Protein AF-A0A938BNF1-F1 (afdb_monomer)

Secondary structure (DSSP, 8-state):
--EEEEEEEE--B-SSTTPBPPPEEEEEEEE-SS-TT--EEEEEEESSS-EEEEEEEEE-SSEEEEEEEEEETGGGT---EEEEEEEEEE--

Structure (mmCIF, N/CA/C/O backbone):
data_AF-A0A938BNF1-F1
#
_entry.id   AF-A0A938BNF1-F1
#
loop_
_atom_site.group_PDB
_atom_site.id
_atom_site.type_symbol
_atom_site.label_atom_id
_atom_site.label_alt_id
_atom_site.label_comp_id
_atom_site.label_asym_id
_atom_site.label_entity_id
_atom_site.label_seq_id
_atom_site.pdbx_PDB_ins_code
_atom_site.Cartn_x
_atom_site.Cartn_y
_atom_site.Cartn_z
_atom_site.occupancy
_atom_site.B_iso_or_equiv
_atom_site.auth_seq_id
_atom_site.auth_comp_id
_atom_site.auth_asym_id
_atom_site.auth_atom_id
_atom_site.pdbx_PDB_model_num
ATOM 1 N N . MET A 1 1 ? -3.177 -12.537 15.826 1.00 61.12 1 MET A N 1
ATOM 2 C CA . MET A 1 1 ? -3.367 -11.337 14.985 1.00 61.12 1 MET A CA 1
ATOM 3 C C . MET A 1 1 ? -3.288 -11.793 13.538 1.00 61.12 1 MET A C 1
ATOM 5 O O . MET A 1 1 ? -2.293 -12.436 13.212 1.00 61.12 1 MET A O 1
ATOM 9 N N . PRO A 1 2 ? -4.320 -11.584 12.708 1.00 72.7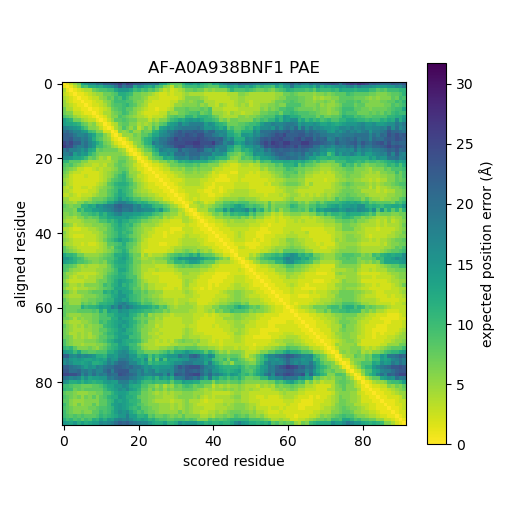5 2 PRO A N 1
ATOM 10 C CA . PRO A 1 2 ? -4.258 -11.976 11.307 1.00 72.75 2 PRO A CA 1
ATOM 11 C C . PRO A 1 2 ? -3.276 -11.066 10.559 1.00 72.75 2 PRO A C 1
ATOM 13 O O . PRO A 1 2 ? -3.331 -9.844 10.686 1.00 72.75 2 PRO A O 1
ATOM 16 N N . VAL A 1 3 ? -2.368 -11.679 9.805 1.00 81.00 3 VAL A N 1
ATOM 17 C CA . VAL A 1 3 ? -1.520 -11.002 8.821 1.00 81.00 3 VAL A CA 1
ATOM 18 C C . VAL A 1 3 ? -2.080 -11.371 7.459 1.00 81.00 3 VAL A C 1
ATOM 20 O O . VAL A 1 3 ? -2.189 -12.557 7.146 1.00 81.00 3 VAL A O 1
ATOM 23 N N . LEU A 1 4 ? -2.465 -10.372 6.670 1.00 85.94 4 LEU A N 1
ATOM 24 C CA . LEU A 1 4 ? -2.928 -10.578 5.304 1.00 85.94 4 LEU A CA 1
ATOM 25 C C . LEU A 1 4 ? -1.766 -10.284 4.363 1.00 85.94 4 LEU A C 1
ATOM 27 O O . LEU A 1 4 ? -1.153 -9.224 4.447 1.00 85.94 4 LEU A O 1
ATOM 31 N N . VAL A 1 5 ? -1.457 -11.227 3.479 1.00 89.12 5 VAL A N 1
ATOM 32 C CA . VAL A 1 5 ? -0.434 -11.062 2.444 1.00 89.12 5 VAL A CA 1
ATOM 33 C C . VAL A 1 5 ? -1.124 -11.135 1.092 1.00 89.12 5 VAL A C 1
ATOM 35 O O . VAL A 1 5 ? -1.890 -12.064 0.840 1.00 89.12 5 VAL A O 1
ATOM 38 N N . SER A 1 6 ? -0.864 -10.157 0.234 1.00 88.88 6 SER A N 1
ATOM 39 C CA . SER A 1 6 ? -1.358 -10.113 -1.137 1.00 88.88 6 SER A CA 1
ATOM 40 C C . SER A 1 6 ? -0.190 -10.074 -2.114 1.00 88.88 6 SER A C 1
ATOM 42 O O . SER A 1 6 ? 0.863 -9.500 -1.836 1.00 88.88 6 SER A O 1
ATOM 44 N N . ALA A 1 7 ? -0.373 -10.705 -3.268 1.00 88.81 7 ALA A N 1
ATOM 45 C CA . ALA A 1 7 ? 0.544 -10.602 -4.389 1.00 88.81 7 ALA A CA 1
ATOM 46 C C . ALA A 1 7 ? -0.274 -10.420 -5.668 1.00 88.81 7 ALA A C 1
ATOM 48 O O . ALA A 1 7 ? -1.235 -11.154 -5.891 1.00 88.81 7 ALA A O 1
ATOM 49 N N . ASP A 1 8 ? 0.102 -9.444 -6.485 1.00 87.00 8 ASP A N 1
ATOM 50 C CA . ASP A 1 8 ? -0.532 -9.126 -7.760 1.00 87.00 8 ASP A CA 1
ATOM 51 C C . ASP A 1 8 ? 0.539 -9.060 -8.852 1.00 87.00 8 ASP A C 1
ATOM 53 O O . ASP A 1 8 ? 1.658 -8.599 -8.614 1.00 87.00 8 ASP A O 1
ATOM 57 N N . ILE A 1 9 ? 0.217 -9.560 -10.043 1.00 85.06 9 ILE A N 1
ATOM 58 C CA . ILE A 1 9 ? 1.102 -9.498 -11.203 1.00 85.06 9 ILE A CA 1
ATOM 59 C C . ILE A 1 9 ? 0.342 -8.813 -12.326 1.00 85.06 9 ILE A C 1
ATOM 61 O O . ILE A 1 9 ? -0.629 -9.345 -12.864 1.00 85.06 9 ILE A O 1
ATOM 65 N N . LYS A 1 10 ? 0.844 -7.652 -12.733 1.00 81.69 10 LYS A N 1
ATOM 66 C CA . LYS A 1 10 ? 0.320 -6.877 -13.844 1.00 81.69 10 LYS A CA 1
ATOM 67 C C . LYS A 1 10 ? 1.243 -7.010 -15.046 1.00 81.69 10 LYS A C 1
ATOM 69 O O . LYS A 1 10 ? 2.368 -6.517 -15.045 1.00 81.69 10 LYS A O 1
ATOM 74 N N . GLN A 1 11 ? 0.736 -7.621 -16.110 1.00 79.19 11 GLN A N 1
ATOM 75 C CA . GLN A 1 11 ? 1.401 -7.676 -17.407 1.00 79.19 11 GLN A CA 1
ATOM 76 C C . GLN A 1 11 ? 0.457 -7.109 -18.467 1.00 79.19 11 GLN A C 1
ATOM 78 O O . GLN A 1 11 ? -0.653 -7.601 -18.649 1.00 79.19 11 GLN A O 1
ATOM 83 N N . GLY A 1 12 ? 0.880 -6.033 -19.131 1.00 75.69 12 GLY A N 1
ATOM 84 C CA . GLY A 1 12 ? 0.096 -5.373 -20.174 1.00 75.69 12 GLY A CA 1
ATOM 85 C C . GLY A 1 12 ? 0.730 -5.513 -21.554 1.00 75.69 12 GLY A C 1
ATOM 86 O O . GLY A 1 12 ? 1.943 -5.684 -21.678 1.00 75.69 12 GLY A O 1
ATOM 87 N N . PHE A 1 13 ? -0.088 -5.384 -22.594 1.00 76.50 13 PHE A N 1
ATOM 88 C CA . PHE A 1 13 ?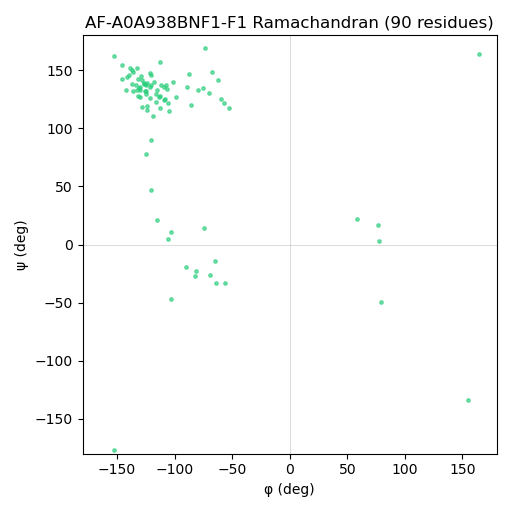 0.381 -5.247 -23.971 1.00 76.50 13 PHE A CA 1
ATOM 89 C C . PHE A 1 13 ? 0.598 -3.762 -24.290 1.00 76.50 13 PHE A C 1
ATOM 91 O O . PHE A 1 13 ? -0.209 -2.912 -23.912 1.00 76.50 13 PHE A O 1
ATOM 98 N N . GLY A 1 14 ? 1.716 -3.441 -24.936 1.00 64.88 14 GLY A N 1
ATOM 99 C CA . GLY A 1 14 ? 2.026 -2.095 -25.404 1.00 64.88 14 GLY A CA 1
ATOM 100 C C . GLY A 1 14 ? 1.198 -1.716 -26.633 1.00 64.88 14 GLY A C 1
ATOM 101 O O . GLY A 1 14 ? 0.559 -2.553 -27.264 1.00 64.88 14 GLY A O 1
ATOM 102 N N . THR A 1 15 ? 1.238 -0.442 -27.016 1.00 67.62 15 THR A N 1
ATOM 103 C CA . THR A 1 15 ? 0.470 0.109 -28.149 1.00 67.62 15 THR A CA 1
ATOM 104 C C . THR A 1 15 ? 1.011 -0.280 -29.537 1.00 67.62 15 THR A C 1
ATOM 106 O O . THR A 1 15 ? 0.607 0.311 -30.535 1.00 67.62 15 THR A O 1
ATOM 109 N N . GLY A 1 16 ? 1.903 -1.272 -29.634 1.00 62.47 16 GLY A N 1
ATOM 110 C CA . GLY A 1 16 ? 2.464 -1.771 -30.893 1.00 62.47 16 GLY A CA 1
ATOM 111 C C . GLY A 1 16 ? 2.424 -3.296 -30.978 1.00 62.47 16 GLY A C 1
ATOM 112 O O . GLY A 1 16 ? 2.478 -3.987 -29.961 1.00 62.47 16 GLY A O 1
ATOM 113 N N . TYR A 1 17 ? 2.338 -3.829 -32.201 1.00 45.88 17 TYR A N 1
ATOM 114 C CA . TYR A 1 17 ? 2.317 -5.273 -32.446 1.00 45.88 17 TYR A CA 1
ATOM 115 C C . TYR A 1 17 ? 3.554 -5.954 -31.84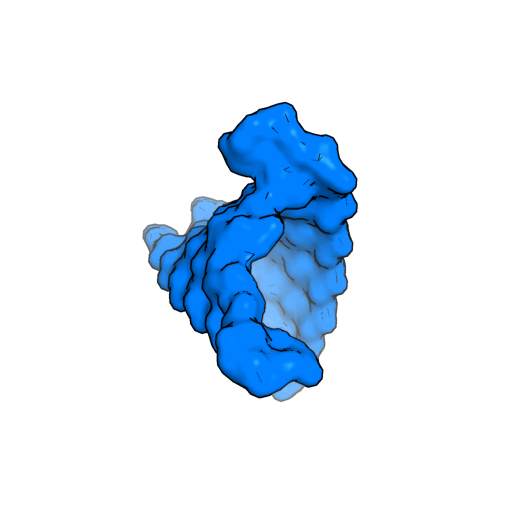9 1.00 45.88 17 TYR A C 1
ATOM 117 O O . TYR A 1 17 ? 4.685 -5.619 -32.192 1.00 45.88 17 TYR A O 1
ATOM 125 N N . GLY A 1 18 ? 3.326 -6.914 -30.949 1.00 60.56 18 GLY A N 1
ATOM 126 C CA . GLY A 1 18 ? 4.387 -7.684 -30.293 1.00 60.56 18 GLY A CA 1
ATOM 127 C C . GLY A 1 18 ? 5.124 -6.953 -29.166 1.00 60.56 18 GLY A C 1
ATOM 128 O O . GLY A 1 18 ? 6.045 -7.523 -28.586 1.00 60.56 18 GLY A O 1
ATOM 129 N N . ILE A 1 19 ? 4.734 -5.722 -28.819 1.00 61.06 19 ILE A N 1
ATOM 130 C CA . ILE A 1 19 ? 5.331 -4.991 -27.698 1.00 61.06 19 ILE A CA 1
ATOM 131 C C . ILE A 1 19 ? 4.612 -5.405 -26.413 1.00 61.06 19 ILE A C 1
ATOM 133 O O . ILE A 1 19 ? 3.410 -5.193 -26.274 1.00 61.06 19 ILE A O 1
ATOM 137 N N . SER A 1 20 ? 5.344 -5.968 -25.454 1.00 63.94 20 SER A N 1
ATOM 138 C CA . SER A 1 20 ? 4.844 -6.213 -24.097 1.00 63.94 20 SER A CA 1
ATOM 139 C C . SER A 1 20 ? 5.386 -5.139 -23.161 1.00 63.94 20 SER A C 1
ATOM 141 O O . SER A 1 20 ? 6.551 -4.753 -23.258 1.00 63.94 20 SER A O 1
ATOM 143 N N . LEU A 1 21 ? 4.554 -4.660 -22.238 1.00 74.69 21 LEU A N 1
ATOM 144 C CA . LEU A 1 21 ? 5.040 -3.871 -21.112 1.00 74.69 21 LEU A CA 1
ATOM 145 C C . LEU A 1 21 ? 5.867 -4.775 -20.193 1.00 74.69 21 LEU A C 1
ATOM 147 O O . LEU A 1 21 ? 5.601 -5.977 -20.090 1.00 74.69 21 LEU A O 1
ATOM 151 N N . VAL A 1 22 ? 6.873 -4.189 -19.538 1.00 79.06 22 VAL A N 1
ATOM 152 C CA . VAL A 1 22 ? 7.640 -4.883 -18.498 1.00 79.06 22 VAL A CA 1
ATOM 153 C C . VAL A 1 22 ? 6.652 -5.294 -17.400 1.00 79.06 22 VAL A C 1
ATOM 155 O O . VAL A 1 22 ? 5.918 -4.425 -16.923 1.00 79.06 22 VAL A O 1
ATOM 158 N N . PRO A 1 23 ? 6.592 -6.582 -17.021 1.00 81.50 23 PRO A N 1
ATOM 159 C CA . PRO A 1 23 ? 5.673 -7.041 -15.990 1.00 81.50 23 PRO A CA 1
ATOM 160 C C . PRO A 1 23 ? 5.996 -6.365 -14.657 1.00 81.50 23 PRO A C 1
ATOM 162 O O . PRO A 1 23 ? 7.163 -6.169 -14.310 1.00 81.50 23 PRO A O 1
ATOM 165 N N . GLU A 1 24 ? 4.953 -6.015 -13.916 1.00 83.75 24 GLU A N 1
ATOM 166 C CA . GLU A 1 24 ? 5.052 -5.472 -12.568 1.00 83.75 24 GLU A CA 1
ATOM 167 C C . GLU A 1 24 ? 4.466 -6.470 -11.576 1.00 83.75 24 GLU A C 1
ATOM 169 O O . GLU A 1 24 ? 3.341 -6.935 -11.733 1.00 83.75 24 GLU A O 1
ATOM 174 N N . VAL A 1 25 ? 5.243 -6.800 -10.555 1.00 87.06 25 VAL A N 1
ATOM 175 C CA . VAL A 1 25 ? 4.863 -7.664 -9.445 1.00 87.06 25 VAL A CA 1
ATOM 176 C C . VAL A 1 25 ? 4.733 -6.795 -8.207 1.00 87.06 25 VAL A C 1
ATOM 178 O O . VAL A 1 25 ? 5.684 -6.116 -7.820 1.00 87.06 25 VAL A O 1
ATOM 181 N N . HIS A 1 26 ? 3.571 -6.843 -7.574 1.00 88.25 26 HIS A N 1
ATOM 182 C CA . HIS A 1 26 ? 3.245 -6.103 -6.364 1.00 88.25 26 HIS A CA 1
ATOM 183 C C . HIS A 1 26 ? 3.047 -7.097 -5.232 1.00 88.25 26 HIS A C 1
ATOM 185 O O . HIS A 1 26 ? 2.266 -8.031 -5.364 1.00 88.25 26 HIS A O 1
ATOM 191 N N . VAL A 1 27 ? 3.741 -6.907 -4.117 1.00 91.62 27 VAL A N 1
ATOM 192 C CA . VAL A 1 27 ? 3.560 -7.702 -2.901 1.00 91.62 27 VAL A CA 1
ATOM 193 C C . VAL A 1 27 ? 3.191 -6.760 -1.769 1.00 91.62 27 VAL A C 1
ATOM 195 O O . VAL A 1 27 ? 3.898 -5.787 -1.511 1.00 91.62 27 VAL A O 1
ATOM 198 N N . GLY A 1 28 ? 2.079 -7.048 -1.105 1.00 92.25 28 GLY A N 1
ATOM 199 C CA . GLY A 1 28 ? 1.547 -6.286 0.012 1.00 92.25 28 GLY A CA 1
ATOM 200 C C . GLY A 1 28 ? 1.415 -7.143 1.263 1.00 92.25 28 GLY A C 1
ATOM 201 O O . GLY A 1 28 ? 1.127 -8.336 1.198 1.00 92.25 28 GLY A O 1
ATOM 202 N N . MET A 1 29 ? 1.603 -6.523 2.418 1.00 93.00 29 MET A N 1
ATOM 203 C CA . MET A 1 29 ? 1.305 -7.099 3.719 1.00 93.00 29 MET A CA 1
ATOM 204 C C . MET A 1 29 ? 0.487 -6.101 4.529 1.00 93.00 29 MET A C 1
ATOM 206 O O . MET A 1 29 ? 0.831 -4.924 4.601 1.00 93.00 29 MET A O 1
ATOM 210 N N . GLU A 1 30 ? -0.564 -6.584 5.176 1.00 92.75 30 GLU A N 1
ATOM 211 C CA . GLU A 1 30 ? -1.381 -5.839 6.123 1.00 92.75 30 GLU A CA 1
ATOM 212 C C . GLU A 1 30 ? -1.363 -6.535 7.487 1.00 92.75 30 GLU A C 1
ATOM 214 O O . GLU A 1 30 ? -1.471 -7.759 7.588 1.00 92.75 30 GLU A O 1
ATOM 219 N N . THR A 1 31 ? -1.233 -5.744 8.548 1.00 91.69 31 THR A N 1
ATOM 220 C CA . THR A 1 31 ? -1.303 -6.204 9.934 1.00 91.69 31 THR A CA 1
ATOM 221 C C . THR A 1 31 ? -2.141 -5.252 10.782 1.00 91.69 31 THR A C 1
ATOM 223 O O . THR A 1 31 ? -2.172 -4.046 10.540 1.00 91.69 31 THR A O 1
ATOM 226 N N . ARG A 1 32 ? -2.813 -5.795 11.800 1.00 90.81 32 ARG A N 1
ATOM 227 C CA . ARG A 1 32 ? -3.670 -5.063 12.747 1.00 90.81 32 ARG A CA 1
ATOM 228 C C . ARG A 1 32 ? -3.208 -5.345 14.187 1.00 90.81 32 ARG A C 1
ATOM 230 O O . ARG A 1 32 ? -3.775 -6.213 14.849 1.00 90.81 32 ARG A O 1
ATOM 237 N N . PRO A 1 33 ? -2.121 -4.699 14.656 1.00 77.25 33 PRO A N 1
ATOM 238 C CA . PRO A 1 33 ? -1.427 -5.091 15.884 1.00 77.25 33 PRO A CA 1
ATOM 239 C C . PRO A 1 33 ? -2.068 -4.555 17.172 1.00 77.25 33 PRO A C 1
ATOM 241 O O . PRO A 1 33 ? -1.899 -5.167 18.222 1.00 77.25 33 PRO A O 1
ATOM 244 N N . LEU A 1 34 ? -2.774 -3.419 17.108 1.00 74.19 34 LEU A N 1
ATOM 245 C CA . LEU A 1 34 ? -3.354 -2.746 18.280 1.00 74.19 34 LEU A CA 1
ATOM 246 C C . LEU A 1 34 ? -4.867 -2.976 18.390 1.00 74.19 34 LEU A C 1
ATOM 248 O O . LEU A 1 34 ? -5.357 -3.307 19.464 1.00 74.19 34 LEU A O 1
ATOM 252 N N . THR A 1 35 ? -5.602 -2.814 17.287 1.00 78.62 35 THR A N 1
ATOM 253 C CA . THR A 1 35 ? -7.057 -3.021 17.194 1.00 78.62 35 THR A CA 1
ATOM 254 C C . THR A 1 35 ? -7.420 -3.418 15.759 1.00 78.62 35 THR A C 1
ATOM 256 O O . THR A 1 35 ? -6.645 -3.159 14.836 1.00 78.62 35 THR A O 1
ATOM 259 N N . GLU A 1 36 ? -8.606 -3.996 15.538 1.00 81.69 36 GLU A N 1
ATOM 260 C CA . GLU A 1 36 ? -9.105 -4.246 14.172 1.00 81.69 36 GLU A CA 1
ATOM 261 C C . GLU A 1 36 ? -9.374 -2.953 13.379 1.00 81.69 36 GLU A C 1
ATOM 263 O O . GLU A 1 36 ? -9.478 -2.994 12.157 1.00 81.69 36 GLU A O 1
ATOM 268 N N . LEU A 1 37 ? -9.411 -1.806 14.063 1.00 86.25 37 LEU A N 1
ATOM 269 C CA . LEU A 1 37 ? -9.735 -0.504 13.487 1.00 86.25 37 LEU A CA 1
ATOM 270 C C . LEU A 1 37 ? -8.542 0.156 12.790 1.00 86.25 37 LEU A C 1
ATOM 272 O O . LEU A 1 37 ? -8.749 1.040 11.972 1.00 86.25 37 LEU A O 1
ATOM 276 N N . VAL A 1 38 ? -7.297 -0.205 13.128 1.00 89.94 38 VAL A N 1
ATOM 277 C CA . VAL A 1 38 ? -6.098 0.489 12.616 1.00 89.94 38 VAL A CA 1
ATOM 278 C C . VAL A 1 38 ? -5.200 -0.484 11.846 1.00 89.94 38 VAL A C 1
ATOM 280 O O . VAL A 1 38 ? -4.324 -1.125 12.440 1.00 89.94 38 VAL A O 1
ATOM 283 N N . PRO A 1 39 ? -5.406 -0.628 10.524 1.00 91.06 39 PRO A N 1
ATOM 284 C CA . PRO A 1 39 ? -4.531 -1.421 9.672 1.00 91.06 39 PRO A CA 1
ATOM 285 C C . PRO A 1 39 ? -3.216 -0.696 9.380 1.00 91.06 39 PRO A C 1
ATOM 287 O O . PRO A 1 39 ? -3.204 0.467 8.986 1.00 91.06 39 PRO A O 1
ATOM 290 N N . PHE A 1 40 ? -2.107 -1.423 9.490 1.00 92.00 40 PHE A N 1
ATOM 291 C CA . PHE A 1 40 ? -0.793 -1.023 8.990 1.00 92.00 40 PHE A CA 1
ATOM 292 C C . PHE A 1 40 ? -0.449 -1.844 7.757 1.00 92.00 40 PHE A C 1
ATOM 294 O O . PHE A 1 40 ? -0.599 -3.066 7.760 1.00 92.00 40 PHE A O 1
ATOM 301 N N . ARG A 1 41 ? 0.039 -1.180 6.710 1.00 93.12 41 ARG A N 1
ATOM 302 C CA . ARG A 1 41 ? 0.314 -1.787 5.409 1.00 93.12 41 ARG A CA 1
ATOM 303 C C . ARG A 1 41 ? 1.737 -1.515 4.961 1.00 93.12 41 ARG A C 1
ATOM 305 O O . ARG A 1 41 ? 2.236 -0.398 5.080 1.00 93.12 41 ARG A O 1
ATOM 312 N N . LEU A 1 42 ? 2.366 -2.540 4.412 1.00 92.81 42 LEU A N 1
ATOM 313 C CA . LEU A 1 42 ? 3.664 -2.485 3.756 1.00 92.81 42 LEU A CA 1
ATOM 314 C C . LEU A 1 42 ? 3.505 -3.040 2.351 1.00 92.81 42 LEU A C 1
ATOM 316 O O . LEU A 1 42 ? 2.836 -4.050 2.164 1.00 92.81 42 LEU A O 1
ATOM 320 N N . GLY A 1 43 ? 4.108 -2.390 1.367 1.00 91.25 43 GLY A N 1
ATOM 321 C CA . GLY A 1 43 ? 4.038 -2.827 -0.020 1.00 91.25 43 GLY A CA 1
ATOM 322 C C . GLY A 1 43 ? 5.370 -2.665 -0.726 1.00 91.25 43 GLY A C 1
ATOM 323 O O . GLY A 1 43 ? 6.118 -1.726 -0.454 1.00 91.25 43 GLY A O 1
ATOM 324 N N . VAL A 1 44 ? 5.663 -3.585 -1.637 1.00 90.69 44 VAL A N 1
ATOM 325 C CA . VAL A 1 44 ? 6.795 -3.501 -2.554 1.00 90.69 44 VAL A CA 1
ATOM 326 C C . VAL A 1 44 ? 6.313 -3.825 -3.962 1.00 90.69 44 VAL A C 1
ATOM 328 O O . VAL A 1 44 ? 5.627 -4.818 -4.175 1.00 90.69 44 VAL A O 1
ATOM 331 N N . SER A 1 45 ? 6.701 -2.995 -4.925 1.00 88.38 45 SER A N 1
ATOM 332 C CA . SER A 1 45 ? 6.507 -3.229 -6.35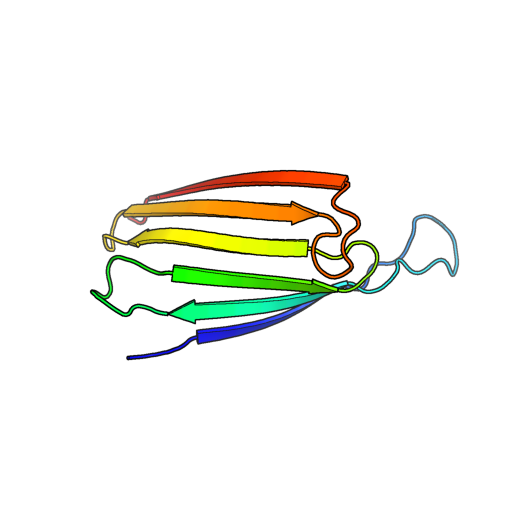8 1.00 88.38 45 SER A CA 1
ATOM 333 C C . SER A 1 45 ? 7.858 -3.454 -7.027 1.00 88.38 45 SER A C 1
ATOM 335 O O . SER A 1 45 ? 8.809 -2.714 -6.756 1.00 88.38 45 SER A O 1
ATOM 337 N N . LEU A 1 46 ? 7.937 -4.434 -7.925 1.00 87.56 46 LEU A N 1
ATOM 338 C CA . LEU A 1 46 ? 9.101 -4.766 -8.746 1.00 87.56 46 LEU A CA 1
ATOM 339 C C . LEU A 1 46 ? 8.677 -4.888 -10.214 1.00 87.56 46 LEU A C 1
ATOM 341 O O . LEU A 1 46 ? 7.700 -5.558 -10.509 1.00 87.56 46 LEU A O 1
ATOM 345 N N . GLY A 1 47 ? 9.406 -4.274 -11.146 1.00 82.38 47 GLY A N 1
ATOM 346 C CA . GLY A 1 47 ? 9.052 -4.298 -12.569 1.00 82.38 47 GLY A CA 1
ATOM 347 C C . GLY A 1 47 ? 9.612 -3.095 -13.315 1.00 82.38 47 GLY A C 1
ATOM 348 O O . GLY A 1 47 ? 10.765 -2.720 -13.099 1.00 82.38 47 GLY A O 1
ATOM 349 N N . ALA A 1 48 ? 8.787 -2.450 -14.149 1.00 73.50 48 ALA A N 1
ATOM 350 C CA . ALA A 1 48 ? 9.163 -1.229 -14.870 1.00 73.50 48 ALA A CA 1
ATOM 351 C C . ALA A 1 48 ? 9.634 -0.106 -13.928 1.00 73.50 48 ALA A C 1
ATOM 353 O O . ALA A 1 48 ? 10.505 0.694 -14.280 1.00 73.50 48 ALA A O 1
ATOM 354 N N . ARG A 1 49 ? 9.055 -0.043 -12.723 1.00 75.88 49 ARG A N 1
ATOM 355 C CA . ARG A 1 49 ? 9.478 0.831 -11.627 1.00 75.88 49 ARG A CA 1
ATOM 356 C C . ARG A 1 49 ? 9.448 0.045 -10.327 1.00 75.88 49 ARG A C 1
ATOM 358 O O . ARG A 1 49 ? 8.499 -0.698 -10.077 1.00 75.88 49 ARG A O 1
ATOM 365 N N . THR A 1 50 ? 10.463 0.229 -9.487 1.00 86.38 50 THR A N 1
ATOM 366 C CA . THR A 1 50 ? 10.398 -0.309 -8.126 1.00 86.38 50 THR A CA 1
ATOM 367 C C . THR A 1 50 ? 9.735 0.693 -7.201 1.00 86.38 50 THR A C 1
ATOM 369 O O . THR A 1 50 ? 9.854 1.902 -7.395 1.00 86.38 50 THR A O 1
ATOM 372 N N . MET A 1 51 ? 9.005 0.224 -6.200 1.00 87.38 51 MET A N 1
ATOM 373 C CA . MET A 1 51 ? 8.410 1.099 -5.195 1.00 87.38 51 MET A CA 1
ATOM 374 C C . MET A 1 51 ? 8.403 0.387 -3.854 1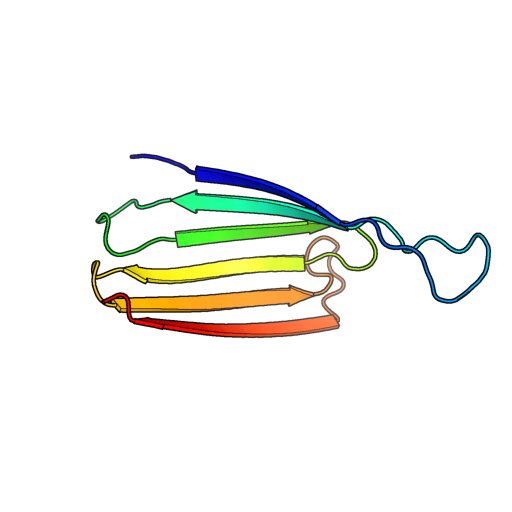.00 87.38 51 MET A C 1
ATOM 376 O O . MET A 1 51 ? 8.170 -0.815 -3.806 1.00 87.38 51 MET A O 1
ATOM 380 N N . VAL A 1 52 ? 8.644 1.134 -2.783 1.00 90.19 52 VAL A N 1
ATOM 381 C CA . VAL A 1 52 ? 8.338 0.695 -1.417 1.00 90.19 52 VAL A CA 1
ATOM 382 C C . VAL A 1 52 ? 7.266 1.621 -0.879 1.00 90.19 52 VAL A C 1
ATOM 384 O O . VAL A 1 52 ? 7.400 2.835 -1.025 1.00 90.19 52 VAL A O 1
ATOM 387 N N . SER A 1 53 ? 6.219 1.073 -0.277 1.00 91.25 53 SER A N 1
ATOM 388 C CA . SER A 1 53 ? 5.111 1.836 0.285 1.00 91.25 53 SER A CA 1
ATOM 389 C C . SER A 1 53 ? 4.797 1.434 1.718 1.00 91.25 53 SER A C 1
ATOM 391 O O . SER A 1 53 ? 4.867 0.264 2.088 1.00 91.25 53 SER A O 1
ATOM 393 N N . LEU A 1 54 ? 4.401 2.429 2.497 1.00 93.19 54 LEU A N 1
ATOM 394 C CA . LEU A 1 5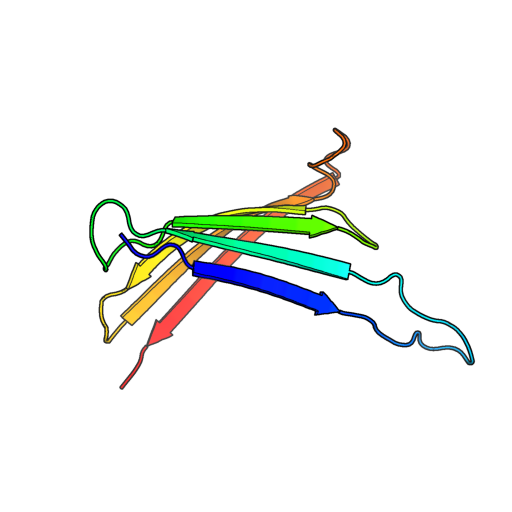4 ? 3.913 2.346 3.863 1.00 93.19 54 LEU A CA 1
ATOM 395 C C . LEU A 1 54 ? 2.505 2.934 3.880 1.00 93.19 54 LEU A C 1
ATOM 397 O O . LEU A 1 54 ? 2.273 3.989 3.295 1.00 93.19 54 LEU A O 1
ATOM 401 N N . GLY A 1 55 ? 1.571 2.276 4.550 1.00 93.19 55 GLY A N 1
ATOM 402 C CA . GLY A 1 55 ? 0.204 2.756 4.678 1.00 93.19 55 GLY A CA 1
ATOM 403 C C . GLY A 1 55 ? -0.350 2.542 6.073 1.00 93.19 55 GLY A C 1
ATOM 404 O O . GLY A 1 55 ? 0.042 1.618 6.782 1.00 93.19 55 GLY A O 1
ATOM 405 N N . THR A 1 56 ? -1.272 3.410 6.457 1.00 94.12 56 THR A N 1
ATOM 406 C CA . THR A 1 56 ? -2.068 3.275 7.673 1.00 94.12 56 THR A CA 1
ATOM 407 C C . THR A 1 56 ? -3.464 3.824 7.434 1.00 94.12 56 THR A C 1
ATOM 409 O O . THR A 1 56 ? -3.655 4.683 6.567 1.00 94.12 56 THR A O 1
ATOM 412 N N . GLY A 1 57 ? -4.440 3.336 8.183 1.00 93.19 57 GLY A N 1
ATOM 413 C CA . GLY A 1 57 ? -5.815 3.782 8.043 1.00 93.19 57 GLY A CA 1
ATOM 414 C C . GLY A 1 57 ? -6.630 3.643 9.312 1.00 93.19 57 GLY A C 1
ATOM 415 O O . GLY A 1 57 ? -6.129 3.254 10.367 1.00 93.19 57 GLY A O 1
ATOM 416 N N . VAL A 1 58 ? -7.905 3.976 9.175 1.00 92.38 58 VAL A N 1
ATOM 417 C CA . VAL A 1 58 ? -8.942 3.782 10.178 1.00 92.38 58 VAL A CA 1
ATOM 418 C C . VAL A 1 58 ? -10.121 3.093 9.502 1.00 92.38 58 VAL A C 1
ATOM 420 O O . VAL A 1 58 ? -10.619 3.585 8.492 1.00 92.38 58 VAL A O 1
ATOM 423 N N . ASP A 1 59 ? -10.563 1.979 10.071 1.00 91.44 59 ASP A N 1
ATOM 424 C CA . ASP A 1 59 ? -11.736 1.213 9.662 1.00 91.44 59 ASP A CA 1
ATOM 425 C C . ASP A 1 59 ? -12.743 1.191 10.818 1.00 91.44 59 ASP A C 1
ATOM 427 O O . ASP A 1 59 ? -12.487 0.605 11.867 1.00 91.44 59 ASP A O 1
ATOM 431 N N . LEU A 1 60 ? -13.867 1.888 10.648 1.00 88.94 60 LEU A N 1
ATOM 432 C CA . LEU A 1 60 ? -14.961 1.971 11.622 1.00 88.94 60 LEU A CA 1
ATOM 433 C C . LEU A 1 60 ? -16.163 1.096 11.222 1.00 88.9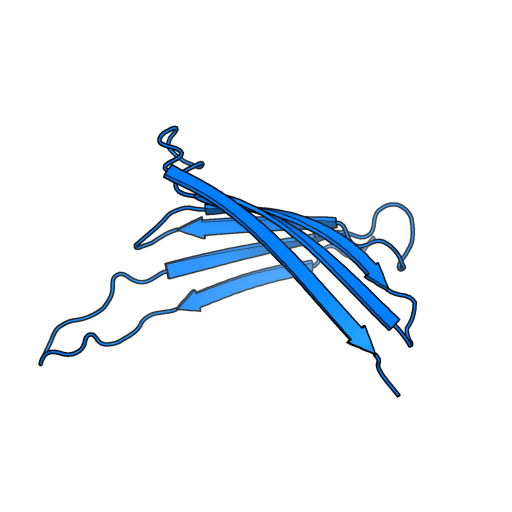4 60 LEU A C 1
ATOM 435 O O . LEU A 1 60 ? -17.245 1.247 11.789 1.00 88.94 60 LEU A O 1
ATOM 439 N N . GLY A 1 61 ? -16.020 0.224 10.220 1.00 87.56 61 GLY A N 1
ATOM 440 C CA . GLY A 1 61 ? -17.102 -0.592 9.664 1.00 87.56 61 GLY A CA 1
ATOM 441 C C . GLY A 1 61 ? -18.014 0.169 8.697 1.00 87.56 61 GLY A C 1
ATOM 442 O O . GLY A 1 61 ? -18.222 -0.285 7.582 1.00 87.56 61 GLY A O 1
ATOM 443 N N . PHE A 1 62 ? -18.514 1.348 9.077 1.00 92.12 62 PHE A N 1
ATOM 444 C CA . PHE A 1 62 ? -19.307 2.219 8.188 1.00 92.12 62 PHE A CA 1
ATOM 445 C C . PHE A 1 62 ? -18.443 3.212 7.398 1.00 92.12 62 PHE A C 1
ATOM 447 O O . PHE A 1 62 ? -18.877 3.781 6.399 1.00 92.12 62 PHE A O 1
ATOM 454 N N . PHE A 1 63 ? -17.216 3.457 7.856 1.00 91.94 63 PHE A N 1
ATOM 455 C CA . PHE A 1 63 ? -16.309 4.438 7.275 1.00 91.94 63 PHE A CA 1
ATOM 456 C C . PHE A 1 63 ? -14.879 3.916 7.293 1.00 91.94 63 PHE A C 1
ATOM 458 O O . PHE A 1 63 ? -14.404 3.436 8.322 1.00 91.94 63 PHE A O 1
ATOM 465 N N . LYS A 1 64 ? -14.194 4.058 6.159 1.00 93.19 64 LYS A N 1
ATOM 466 C CA . LYS A 1 64 ? -12.793 3.692 5.972 1.00 93.19 64 LYS A CA 1
ATOM 467 C C . LYS A 1 64 ? -12.023 4.896 5.453 1.00 93.19 64 LYS A C 1
ATOM 469 O O . LYS A 1 64 ? -12.425 5.529 4.476 1.00 93.19 64 LYS A O 1
ATOM 474 N N . LEU A 1 65 ? -10.909 5.207 6.101 1.00 94.38 65 LEU A N 1
ATOM 475 C CA . LEU A 1 65 ? -9.966 6.228 5.665 1.00 94.38 65 LEU A CA 1
ATOM 476 C C . LEU A 1 65 ? -8.573 5.621 5.642 1.00 94.38 65 LEU A C 1
ATOM 478 O O . LEU A 1 65 ? -8.048 5.248 6.685 1.00 94.38 65 LEU A O 1
ATOM 482 N N . ASP A 1 66 ? -7.959 5.578 4.471 1.00 93.75 66 ASP A N 1
ATOM 483 C CA . ASP A 1 66 ? -6.623 5.041 4.274 1.00 93.75 66 ASP A CA 1
ATOM 484 C C . ASP A 1 66 ? -5.681 6.122 3.761 1.00 93.75 66 ASP A C 1
ATOM 486 O O . ASP A 1 66 ? -6.012 6.926 2.891 1.00 93.75 66 ASP A O 1
ATOM 490 N N . THR A 1 67 ? -4.464 6.104 4.285 1.00 94.50 67 THR A N 1
ATOM 491 C CA . THR A 1 67 ? -3.364 6.960 3.855 1.00 94.50 67 THR A CA 1
ATOM 492 C C . THR A 1 67 ? -2.160 6.096 3.529 1.00 94.50 67 THR A C 1
ATOM 494 O O . THR A 1 67 ? -1.868 5.123 4.225 1.00 94.50 67 THR A O 1
ATOM 497 N N . ALA A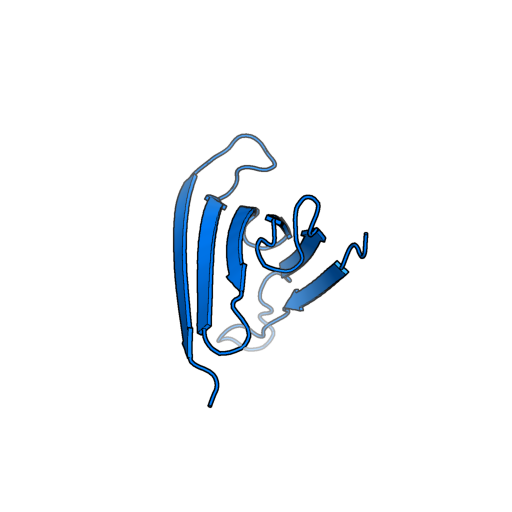 1 68 ? -1.456 6.428 2.455 1.00 93.00 68 ALA A N 1
ATOM 498 C CA . ALA A 1 68 ? -0.260 5.715 2.051 1.00 93.00 68 ALA A CA 1
ATOM 499 C C . ALA A 1 68 ? 0.800 6.676 1.525 1.00 93.00 68 ALA A C 1
ATOM 501 O O . ALA A 1 68 ? 0.502 7.663 0.856 1.00 93.00 68 ALA A O 1
ATOM 502 N N . LEU A 1 69 ? 2.050 6.349 1.816 1.00 92.19 69 LEU A N 1
ATOM 503 C CA . LEU A 1 69 ? 3.238 7.011 1.311 1.00 92.19 69 LEU A CA 1
ATOM 504 C C . LEU A 1 69 ? 4.113 5.970 0.626 1.00 92.19 69 LEU A C 1
ATOM 506 O O . LEU A 1 69 ? 4.271 4.856 1.116 1.00 92.19 69 LEU A O 1
ATOM 510 N N . GLY A 1 70 ? 4.695 6.329 -0.508 1.00 89.94 70 GLY A N 1
ATOM 511 C CA . GLY A 1 70 ? 5.565 5.453 -1.275 1.00 89.94 70 GLY A CA 1
ATOM 512 C C . GLY A 1 70 ? 6.802 6.172 -1.783 1.00 89.94 70 GLY A C 1
ATOM 513 O O . GLY A 1 70 ? 6.776 7.367 -2.063 1.00 89.94 70 GLY A O 1
ATOM 514 N N . MET A 1 71 ? 7.893 5.433 -1.929 1.00 89.06 71 MET A N 1
ATOM 515 C CA . MET A 1 71 ? 9.139 5.903 -2.523 1.00 89.06 71 MET A CA 1
ATOM 516 C C . MET A 1 71 ? 9.378 5.174 -3.840 1.00 89.06 71 MET A C 1
ATOM 518 O O . MET A 1 71 ? 9.549 3.953 -3.866 1.00 89.06 71 MET A O 1
ATOM 522 N N . MET A 1 72 ? 9.408 5.924 -4.941 1.00 84.75 72 MET A N 1
ATOM 523 C CA . MET A 1 72 ? 9.668 5.381 -6.274 1.00 84.75 72 MET A CA 1
ATOM 524 C C . MET A 1 72 ? 11.162 5.153 -6.477 1.00 84.75 72 MET A C 1
ATOM 526 O O . MET A 1 72 ? 11.965 6.047 -6.235 1.00 84.75 72 MET A O 1
ATOM 530 N N . ASN A 1 73 ? 11.535 3.985 -6.986 1.00 81.56 73 ASN A N 1
ATOM 531 C CA . ASN A 1 73 ? 12.904 3.486 -7.125 1.00 81.56 73 ASN A CA 1
ATOM 532 C C . ASN A 1 73 ? 13.678 3.386 -5.796 1.00 81.56 73 ASN A C 1
ATOM 534 O O . ASN A 1 73 ? 14.910 3.365 -5.780 1.00 81.56 73 ASN A O 1
ATOM 538 N N . GLY A 1 74 ? 12.954 3.312 -4.671 1.00 65.69 74 GLY A N 1
ATOM 539 C CA . GLY A 1 74 ? 13.535 3.278 -3.327 1.00 65.69 74 GLY A CA 1
ATOM 540 C C . GLY A 1 74 ? 14.283 1.983 -2.992 1.00 65.69 74 GLY A C 1
ATOM 541 O O . GLY A 1 74 ? 15.221 2.025 -2.206 1.00 65.69 74 GLY A O 1
ATOM 542 N N . VAL A 1 75 ? 13.934 0.853 -3.626 1.00 66.94 75 VAL A N 1
ATOM 543 C CA . VAL A 1 75 ? 14.509 -0.476 -3.315 1.00 66.94 75 VAL A CA 1
ATOM 544 C C . VAL A 1 75 ? 16.015 -0.556 -3.610 1.00 66.94 75 VAL A C 1
ATOM 546 O O . VAL A 1 75 ? 16.742 -1.237 -2.897 1.00 66.94 75 VAL A O 1
ATOM 549 N N . PHE A 1 76 ? 16.499 0.160 -4.632 1.00 69.19 76 PHE A N 1
ATOM 550 C CA . PHE A 1 76 ? 17.894 0.091 -5.095 1.00 69.19 76 PHE A CA 1
ATOM 551 C C . PHE A 1 76 ? 18.671 1.408 -4.906 1.00 69.19 76 PHE A C 1
ATOM 553 O O . PHE A 1 76 ? 19.665 1.643 -5.586 1.00 69.19 76 PHE A O 1
ATOM 560 N N . GLY A 1 77 ? 18.222 2.289 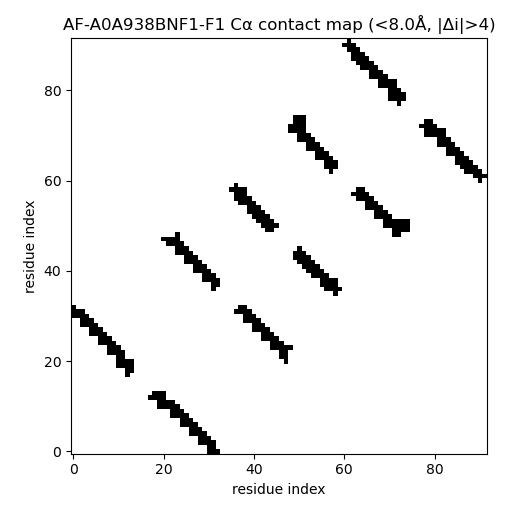-4.001 1.00 58.16 77 GLY A N 1
ATOM 561 C CA . GLY A 1 77 ? 18.969 3.500 -3.623 1.00 58.16 77 GLY A CA 1
ATOM 562 C C . GLY A 1 77 ? 18.925 4.659 -4.631 1.00 58.16 77 GLY A C 1
ATOM 563 O O . GLY A 1 77 ? 19.736 5.574 -4.540 1.00 58.16 77 GLY A O 1
ATOM 564 N N . GLY A 1 78 ? 17.976 4.653 -5.574 1.00 59.88 78 GLY A N 1
ATOM 565 C CA . GLY A 1 78 ? 17.858 5.652 -6.645 1.00 59.88 78 GLY A CA 1
ATOM 566 C C . GLY A 1 78 ? 16.529 6.403 -6.633 1.00 59.88 78 GLY A C 1
ATOM 567 O O . GLY A 1 78 ? 15.891 6.495 -7.682 1.00 59.88 78 GLY A O 1
ATOM 568 N N . SER A 1 79 ? 16.080 6.881 -5.463 1.00 62.88 79 SER A N 1
ATOM 569 C CA . SER A 1 79 ? 14.745 7.478 -5.292 1.00 62.88 79 SER A CA 1
ATOM 570 C C . SER A 1 79 ? 14.482 8.599 -6.307 1.00 62.88 79 SER A C 1
ATOM 572 O O . SER A 1 79 ? 15.185 9.608 -6.318 1.00 62.88 79 SER A O 1
ATOM 574 N N . LYS A 1 80 ? 13.470 8.423 -7.170 1.00 73.62 80 LYS A N 1
ATOM 575 C CA . LYS A 1 80 ? 13.076 9.411 -8.201 1.00 73.62 80 LYS A CA 1
ATOM 576 C C . LYS A 1 80 ? 11.791 10.169 -7.859 1.00 73.62 80 LYS A C 1
ATOM 578 O O . LYS A 1 80 ? 11.301 10.926 -8.692 1.00 73.62 80 LYS A O 1
ATOM 583 N N . GLY A 1 81 ? 11.228 9.959 -6.671 1.00 79.25 81 GLY A N 1
ATOM 584 C CA . GLY A 1 81 ? 10.020 10.660 -6.251 1.00 79.25 81 GLY A CA 1
ATOM 585 C C . GLY A 1 81 ? 9.323 10.030 -5.054 1.00 79.25 81 GLY A C 1
ATOM 586 O O . GLY A 1 81 ? 9.569 8.875 -4.700 1.00 79.25 81 GLY A O 1
ATOM 587 N N . ILE A 1 82 ? 8.431 10.818 -4.458 1.00 84.50 82 ILE A N 1
ATOM 588 C CA . ILE A 1 82 ? 7.547 10.415 -3.365 1.00 84.50 82 ILE A CA 1
ATOM 589 C C . ILE A 1 82 ? 6.126 10.351 -3.921 1.00 84.50 82 ILE A C 1
ATOM 591 O O . ILE A 1 82 ? 5.695 11.239 -4.654 1.00 84.50 82 ILE A O 1
ATOM 595 N N . TYR A 1 83 ? 5.416 9.289 -3.576 1.00 84.44 83 TYR A N 1
ATOM 596 C CA . TYR A 1 83 ? 4.001 9.101 -3.846 1.00 84.44 83 TYR A CA 1
ATOM 597 C C . TYR A 1 83 ? 3.232 9.246 -2.535 1.00 84.44 83 TYR A C 1
ATOM 599 O O . TYR A 1 83 ? 3.662 8.722 -1.510 1.00 84.44 83 TYR A O 1
ATOM 607 N N . ALA A 1 84 ? 2.101 9.940 -2.567 1.00 89.44 84 ALA A N 1
ATOM 608 C CA . ALA A 1 84 ? 1.173 10.017 -1.450 1.00 89.44 84 ALA A CA 1
ATOM 609 C C . ALA A 1 84 ? -0.232 9.710 -1.968 1.00 89.44 84 ALA A C 1
ATOM 611 O O . ALA A 1 84 ? -0.625 10.216 -3.018 1.00 89.44 84 ALA A O 1
ATOM 612 N N . ALA A 1 85 ? -0.973 8.885 -1.238 1.00 89.44 85 ALA A N 1
ATOM 613 C CA . ALA A 1 85 ? -2.353 8.548 -1.539 1.00 89.44 85 ALA A CA 1
ATOM 614 C C . ALA A 1 85 ? -3.215 8.675 -0.292 1.00 89.44 85 ALA A C 1
ATOM 616 O O . ALA A 1 85 ? -2.798 8.324 0.812 1.00 89.44 85 ALA A O 1
ATOM 617 N N . VAL A 1 86 ? -4.434 9.154 -0.503 1.00 93.31 86 VAL A N 1
ATOM 618 C CA . VAL A 1 86 ? -5.491 9.192 0.500 1.00 93.31 86 VAL A CA 1
ATOM 619 C C . VAL A 1 86 ? -6.734 8.618 -0.156 1.00 93.31 86 VAL A C 1
ATOM 621 O O . VAL A 1 86 ? -7.114 9.055 -1.242 1.00 93.31 86 VAL A O 1
ATOM 624 N N . THR A 1 87 ? -7.348 7.641 0.496 1.00 93.69 87 THR A N 1
ATOM 625 C CA . THR A 1 87 ? -8.581 6.998 0.046 1.00 93.69 87 THR A CA 1
ATOM 626 C C . THR A 1 87 ? -9.594 7.093 1.169 1.00 93.69 87 THR A C 1
ATOM 628 O O . THR A 1 87 ? -9.280 6.782 2.312 1.00 93.69 87 THR A O 1
ATOM 631 N N . SER A 1 88 ? -10.810 7.517 0.852 1.00 94.12 88 SER A N 1
ATOM 632 C CA . SER A 1 88 ? -11.926 7.526 1.793 1.00 94.12 88 SER A CA 1
ATOM 633 C C . SER A 1 88 ? -13.091 6.754 1.198 1.00 94.12 88 SER A C 1
ATOM 635 O O . SER A 1 88 ? -13.466 7.009 0.051 1.00 94.12 88 SER A O 1
ATOM 637 N N . GLN A 1 89 ? -13.685 5.861 1.976 1.00 94.50 89 GLN A N 1
ATOM 638 C CA . GLN A 1 89 ? -14.828 5.059 1.573 1.00 94.50 89 GLN A CA 1
ATOM 639 C C . GLN A 1 89 ? -15.883 5.082 2.679 1.00 94.50 89 GLN A C 1
ATOM 641 O O . GLN A 1 89 ? -15.572 4.978 3.863 1.00 94.50 89 GLN A O 1
ATOM 646 N N . LEU A 1 90 ? -17.140 5.227 2.273 1.00 93.12 90 LEU A N 1
ATOM 647 C CA . LEU A 1 90 ? -18.307 5.160 3.143 1.00 93.12 90 LEU A CA 1
ATOM 648 C C . LEU A 1 90 ? -19.131 3.951 2.690 1.00 93.12 90 LEU A C 1
ATOM 650 O O . LEU A 1 90 ? -19.471 3.856 1.510 1.00 93.12 90 LEU A O 1
ATOM 654 N N . GLU A 1 91 ? -19.379 3.011 3.596 1.00 87.56 91 GLU A N 1
ATOM 655 C CA . GLU A 1 91 ? -20.153 1.793 3.338 1.00 87.56 91 GLU A CA 1
ATOM 656 C C . GLU A 1 91 ? -21.509 1.930 4.051 1.00 87.56 91 GLU A C 1
ATOM 658 O O . GLU A 1 91 ? -21.553 2.240 5.243 1.00 87.56 91 GLU A O 1
ATOM 663 N N . PHE A 1 92 ? -22.602 1.765 3.297 1.00 80.19 92 PHE A N 1
ATOM 664 C CA . PHE A 1 92 ? -23.988 1.850 3.770 1.00 80.19 92 PHE A CA 1
ATOM 665 C C . PHE A 1 92 ? -24.672 0.488 3.690 1.00 80.19 92 PHE A C 1
ATOM 667 O O . PHE A 1 92 ? -24.426 -0.220 2.684 1.00 80.19 92 PHE A O 1
#

pLDDT: mean 83.39, std 10.85, range [45.88, 94.5]

Radius of gyration: 15.84 Å; Cα contacts (8 Å, |Δi|>4): 217; chains: 1; bounding box: 43×23×51 Å

Sequence (92 aa):
MPVLVSADIKQGFGTGYGISLVPEVHVGMETRPLTELVPFRLGVSLGARTMVSLGTGVDLGFFKLDTALGMMNGVFGGSKGIYAAVTSQLEF

Mean predicted aligned error: 7.67 Å

Organism: NCBI:txid2961651

Foldseek 3Di:
DDKDKDKDKDKAADPDVPRTAWIKIKIKIWDDDPDPFKIWMWMWIDTPKTKTKTKIWGDPPQKIKIKMKMFINPVPPPTPDIDIDIDIDGHD

Nearest PDB structures (foldseek):
  2qtk-assembly2_B  TM=4.556E-01  e=4.697E-01  unclassified
  3szd-assembly2_A  TM=3.894E-01  e=3.018E-01  Pseudomonas aeruginosa
  4ft6-assembly1_A  TM=3.835E-01  e=7.725E-01  Pseudomonas aeruginosa PAO1
  3jty-assembly4_D  TM=5.261E-01  e=2.466E+00  Pseudomonas protegens Pf-5

Solvent-accessible surface area (backbone atoms only — not comparable to full-atom values): 5020 Å² total; per-residue (Å²): 124,72,70,49,75,49,75,49,76,50,72,50,76,44,102,46,93,91,39,65,44,66,50,33,39,36,42,37,38,37,39,39,90,88,41,91,38,41,44,38,35,42,35,40,33,43,50,81,58,33,30,38,34,45,30,41,35,41,45,70,83,46,41,37,41,39,38,34,43,30,32,33,32,42,83,80,78,57,65,78,47,78,46,77,49,76,49,78,51,77,54,131